Protein AF-A0AAE3DCY7-F1 (afdb_monomer)

Sequence (157 aa):
MKVTTLDEKSIHDIGHAFGYYDYGEETGMSAAFSGKEATANYICAYVRGVLRGGFLHTTGERGEGYIAYKLPKQKLGVRTLWPIAKGMLRNSSLKRLVHFAMAIKRGGVPLQDRMDKEKKPYIFVGLVCVREQYQDRAICARLWILPLPRATGWACR

Mean predicted aligned error: 6.18 Å

Structure (mmCIF, N/CA/C/O backbone):
data_AF-A0AAE3DCY7-F1
#
_entry.id   AF-A0AAE3DCY7-F1
#
loop_
_atom_site.group_PDB
_atom_site.id
_atom_site.type_symbol
_atom_site.label_atom_id
_atom_site.label_alt_id
_atom_site.label_comp_id
_atom_site.label_asym_id
_atom_site.label_entity_id
_atom_site.label_seq_id
_atom_site.pdbx_PDB_ins_code
_atom_site.Cartn_x
_atom_site.Cartn_y
_atom_site.Cartn_z
_atom_site.occupancy
_atom_site.B_iso_or_equiv
_atom_site.auth_seq_id
_atom_site.auth_comp_id
_atom_site.auth_asym_id
_atom_site.auth_atom_id
_atom_site.pdbx_PDB_model_num
ATOM 1 N N . MET A 1 1 ? -14.428 -7.868 -6.045 1.00 87.12 1 MET A N 1
ATOM 2 C CA . MET A 1 1 ? -15.160 -6.672 -6.525 1.00 87.12 1 MET A CA 1
ATOM 3 C C . MET A 1 1 ? -14.225 -5.474 -6.502 1.00 87.12 1 MET A C 1
ATOM 5 O O . MET A 1 1 ? -13.419 -5.392 -5.581 1.00 87.12 1 MET A O 1
ATOM 9 N N . LYS A 1 2 ? -14.277 -4.596 -7.511 1.00 90.44 2 LYS A N 1
ATOM 10 C CA . LYS A 1 2 ? -13.488 -3.353 -7.526 1.00 90.44 2 LYS A CA 1
ATOM 11 C C . LYS A 1 2 ? -14.069 -2.377 -6.505 1.00 90.44 2 LYS A C 1
ATOM 13 O O . LYS A 1 2 ? -15.280 -2.181 -6.489 1.00 90.44 2 LYS A O 1
ATOM 18 N N . VAL A 1 3 ? -13.215 -1.784 -5.680 1.00 92.94 3 VAL A N 1
ATOM 19 C CA . VAL A 1 3 ? -13.604 -0.768 -4.698 1.00 92.94 3 VAL A CA 1
ATOM 20 C C . VAL A 1 3 ? -13.583 0.593 -5.388 1.00 92.94 3 VAL A C 1
ATOM 22 O O . VAL A 1 3 ? -12.579 0.966 -5.993 1.00 92.94 3 VAL A O 1
ATOM 25 N N . THR A 1 4 ? -14.696 1.322 -5.338 1.00 92.06 4 THR A N 1
ATOM 26 C CA . THR A 1 4 ? -14.829 2.661 -5.942 1.00 92.06 4 THR A CA 1
ATOM 27 C C . THR A 1 4 ? -14.792 3.778 -4.908 1.00 92.06 4 THR A C 1
ATOM 29 O O . THR A 1 4 ? -14.384 4.891 -5.226 1.00 92.06 4 THR A O 1
ATOM 32 N N . THR A 1 5 ? -15.186 3.479 -3.674 1.00 93.12 5 THR A N 1
ATOM 33 C CA . THR A 1 5 ? -15.187 4.396 -2.535 1.00 93.12 5 THR A CA 1
ATOM 34 C C . THR A 1 5 ? -14.755 3.639 -1.286 1.00 93.12 5 THR A C 1
ATOM 36 O O . THR A 1 5 ? -14.995 2.439 -1.161 1.00 93.12 5 THR A O 1
ATOM 39 N N . LEU A 1 6 ? -14.083 4.339 -0.379 1.00 94.38 6 LEU A N 1
ATOM 40 C CA . LEU A 1 6 ? -13.684 3.817 0.919 1.00 94.38 6 LEU A CA 1
ATOM 41 C C . LEU A 1 6 ? -13.619 4.992 1.890 1.00 94.38 6 LEU A C 1
ATOM 43 O O . LEU A 1 6 ? -13.079 6.041 1.536 1.00 94.38 6 LEU A O 1
ATOM 47 N N . ASP A 1 7 ? -14.203 4.839 3.072 1.00 94.25 7 ASP A N 1
ATOM 48 C CA . ASP A 1 7 ? -14.158 5.869 4.102 1.00 94.25 7 ASP A CA 1
ATOM 49 C C . ASP A 1 7 ? -12.770 5.934 4.764 1.00 94.25 7 ASP A C 1
ATOM 51 O O . ASP A 1 7 ? -11.987 4.980 4.737 1.00 94.25 7 ASP A O 1
ATOM 55 N N . GLU A 1 8 ? -12.456 7.081 5.364 1.00 94.50 8 GLU A N 1
ATOM 56 C CA . GLU A 1 8 ? -11.142 7.323 5.967 1.00 94.50 8 GLU A CA 1
ATOM 57 C C . GLU A 1 8 ? -10.850 6.409 7.163 1.00 94.50 8 GLU A C 1
ATOM 59 O O . GLU A 1 8 ? -9.694 6.034 7.364 1.00 94.50 8 GLU A O 1
ATOM 64 N N . LYS A 1 9 ? -11.876 5.976 7.909 1.00 94.69 9 LYS A N 1
ATOM 65 C CA . LYS A 1 9 ? -11.695 5.006 8.993 1.00 94.69 9 LYS A CA 1
ATOM 66 C C . LYS A 1 9 ? -11.262 3.657 8.423 1.00 94.69 9 LYS A C 1
ATOM 68 O O . LYS A 1 9 ? -10.265 3.116 8.875 1.00 94.69 9 LYS A O 1
ATOM 73 N N . SER A 1 10 ? -11.917 3.156 7.379 1.00 94.25 10 SER A N 1
ATOM 74 C CA . SER A 1 10 ? -11.505 1.911 6.719 1.00 94.25 10 SER A CA 1
ATOM 75 C C . SER A 1 10 ? -10.087 1.987 6.135 1.00 94.25 10 SER A C 1
ATOM 77 O O . SER A 1 10 ? -9.353 1.002 6.178 1.00 94.25 10 SER A O 1
ATOM 79 N N . ILE A 1 11 ? -9.672 3.143 5.603 1.00 96.31 11 ILE A N 1
ATOM 80 C CA . ILE A 1 11 ? -8.287 3.358 5.144 1.00 96.31 11 ILE A CA 1
ATOM 81 C C . ILE A 1 11 ? -7.312 3.281 6.322 1.00 96.31 11 ILE A C 1
ATOM 83 O O . ILE A 1 11 ? -6.274 2.627 6.206 1.00 96.31 11 ILE A O 1
ATOM 87 N N . HIS A 1 12 ? -7.649 3.919 7.444 1.00 96.19 12 HIS A N 1
ATOM 88 C CA . HIS A 1 12 ? -6.858 3.860 8.667 1.00 96.19 12 HIS A CA 1
ATOM 89 C C . HIS A 1 12 ? -6.777 2.436 9.229 1.00 96.19 12 HIS A C 1
ATOM 91 O O . HIS A 1 12 ? -5.684 1.993 9.563 1.00 96.19 12 HIS A O 1
ATOM 97 N N . ASP A 1 13 ? -7.885 1.688 9.254 1.00 95.44 13 ASP A N 1
ATOM 98 C CA . ASP A 1 13 ? -7.916 0.286 9.685 1.00 95.44 13 ASP A CA 1
ATOM 99 C C . ASP A 1 13 ? -6.954 -0.573 8.846 1.00 95.44 13 ASP A C 1
ATOM 101 O O . ASP A 1 13 ? -6.234 -1.403 9.391 1.00 95.44 13 ASP A O 1
ATOM 105 N N . ILE A 1 14 ? -6.902 -0.365 7.521 1.00 95.50 14 ILE A N 1
ATOM 106 C CA . ILE A 1 14 ? -5.946 -1.058 6.637 1.00 95.50 14 ILE A CA 1
ATOM 107 C C . ILE A 1 14 ? -4.507 -0.649 6.970 1.00 95.50 14 ILE A C 1
ATOM 109 O O . ILE A 1 14 ? -3.618 -1.498 7.032 1.00 95.50 14 ILE A O 1
ATOM 113 N N . GLY A 1 15 ? -4.269 0.650 7.168 1.00 95.25 15 GLY A N 1
ATOM 114 C CA . GLY A 1 15 ? -2.959 1.170 7.547 1.00 95.25 15 GLY A CA 1
ATOM 115 C C . GLY A 1 15 ? -2.461 0.574 8.856 1.00 95.25 15 GLY A C 1
ATOM 116 O O . GLY A 1 15 ? -1.330 0.097 8.913 1.00 95.25 15 GLY A O 1
ATOM 117 N N . HIS A 1 16 ? -3.313 0.551 9.879 1.00 95.62 16 HIS A N 1
ATOM 118 C CA . HIS A 1 16 ? -3.001 -0.004 11.189 1.00 95.62 16 HIS A CA 1
ATOM 119 C C . HIS A 1 16 ? -2.756 -1.512 11.104 1.00 95.62 16 HIS A C 1
ATOM 121 O O . HIS A 1 16 ? -1.666 -1.962 11.456 1.00 95.62 16 HIS A O 1
ATOM 127 N N . ALA A 1 17 ? -3.688 -2.258 10.498 1.00 93.56 17 ALA A N 1
ATOM 128 C CA . ALA A 1 17 ? -3.571 -3.701 10.307 1.00 93.56 17 ALA A CA 1
ATOM 129 C C . ALA A 1 17 ? -2.264 -4.092 9.608 1.00 93.56 17 ALA A C 1
ATOM 131 O O . ALA A 1 17 ? -1.669 -5.107 9.944 1.00 93.56 17 ALA A O 1
ATOM 132 N N . PHE A 1 18 ? -1.804 -3.295 8.638 1.00 92.12 18 PHE A N 1
ATOM 133 C CA . PHE A 1 18 ? -0.540 -3.548 7.951 1.00 92.12 18 PHE A CA 1
ATOM 134 C C . PHE A 1 18 ? 0.676 -3.091 8.764 1.00 92.12 18 PHE A C 1
ATOM 136 O O . PHE A 1 18 ? 1.664 -3.814 8.848 1.00 92.12 18 PHE A O 1
ATOM 143 N N . GLY A 1 19 ? 0.647 -1.872 9.305 1.00 91.31 19 GLY A N 1
ATOM 144 C CA . GLY A 1 19 ? 1.797 -1.242 9.955 1.00 91.31 19 GLY A CA 1
ATOM 145 C C . GLY A 1 19 ? 2.113 -1.803 11.339 1.00 91.31 19 GLY A C 1
ATOM 146 O O . GLY A 1 19 ? 3.264 -1.726 11.767 1.00 91.31 19 GLY A O 1
ATOM 147 N N . TYR A 1 20 ? 1.117 -2.371 12.025 1.00 91.56 20 TYR A N 1
ATOM 148 C CA . TYR A 1 20 ? 1.260 -2.913 13.377 1.00 91.56 20 TYR A CA 1
ATOM 149 C C . TYR A 1 20 ? 1.368 -4.434 13.439 1.00 91.56 20 TYR A C 1
ATOM 151 O O . TYR A 1 20 ? 1.740 -4.939 14.504 1.00 91.56 20 TYR A O 1
ATOM 159 N N . TYR A 1 21 ? 1.135 -5.125 12.317 1.00 88.62 21 TYR A N 1
ATOM 160 C CA . TYR A 1 21 ? 1.320 -6.568 12.194 1.00 88.62 21 TYR A CA 1
ATOM 161 C C . TYR A 1 21 ? 2.715 -7.000 12.665 1.00 88.62 21 TYR A C 1
ATOM 163 O O . TYR A 1 21 ? 3.709 -6.297 12.454 1.00 88.62 21 TYR A O 1
ATOM 171 N N . ASP A 1 22 ? 2.773 -8.153 13.326 1.00 88.06 22 ASP A N 1
ATOM 172 C CA . ASP A 1 22 ? 4.026 -8.748 13.768 1.00 88.06 22 ASP A CA 1
ATOM 173 C C . ASP A 1 22 ? 4.646 -9.562 12.628 1.00 88.06 22 ASP A C 1
ATOM 175 O O . ASP A 1 22 ? 4.261 -10.699 12.361 1.00 88.06 22 ASP A O 1
ATOM 179 N N . TYR A 1 23 ? 5.592 -8.942 11.924 1.00 84.00 23 TYR A N 1
ATOM 180 C CA . TYR A 1 23 ? 6.359 -9.590 10.859 1.00 84.00 23 TYR A CA 1
ATOM 181 C C . TYR A 1 23 ? 7.566 -10.386 11.393 1.00 84.00 23 TYR A C 1
ATOM 183 O O . TYR A 1 23 ? 8.382 -10.860 10.602 1.00 84.00 23 TYR A O 1
ATOM 191 N N . GLY A 1 24 ? 7.717 -10.521 12.718 1.00 86.12 24 GLY A N 1
ATOM 192 C CA . GLY A 1 24 ? 8.874 -11.160 13.337 1.00 86.12 24 GLY A CA 1
ATOM 193 C C . GLY A 1 24 ? 10.183 -10.483 12.925 1.00 86.12 24 GLY A C 1
ATOM 194 O O . GLY A 1 24 ? 10.341 -9.270 13.049 1.00 86.12 24 GLY A O 1
ATOM 195 N N . GLU A 1 25 ? 11.112 -11.273 12.387 1.00 81.62 25 GLU A N 1
ATOM 196 C CA . GLU A 1 25 ? 12.451 -10.820 11.985 1.00 81.62 25 GLU A CA 1
ATOM 197 C C . GLU A 1 25 ? 12.504 -10.216 10.566 1.00 81.62 25 GLU A C 1
ATOM 199 O O . GLU A 1 25 ? 13.575 -9.837 10.077 1.00 81.62 25 GLU A O 1
ATOM 204 N N . GLU A 1 26 ? 11.373 -10.118 9.855 1.00 79.06 26 GLU A N 1
ATOM 205 C CA . GLU A 1 26 ? 11.375 -9.512 8.526 1.00 79.06 26 GLU A CA 1
ATOM 206 C C . GLU A 1 26 ? 11.679 -8.010 8.607 1.00 79.06 26 GLU A C 1
ATOM 208 O O . GLU A 1 26 ? 10.905 -7.194 9.109 1.00 79.06 26 GLU A O 1
ATOM 213 N N . THR A 1 27 ? 12.801 -7.610 8.006 1.00 71.88 27 THR A N 1
ATOM 214 C CA . THR A 1 27 ? 13.177 -6.193 7.877 1.00 71.88 27 THR A CA 1
ATOM 215 C C . THR A 1 27 ? 12.138 -5.390 7.074 1.00 71.88 27 THR A C 1
ATOM 217 O O . THR A 1 27 ? 11.932 -4.205 7.334 1.00 71.88 27 THR A O 1
ATOM 220 N N . GLY A 1 28 ? 11.480 -6.039 6.102 1.00 75.44 28 GLY A N 1
ATOM 221 C CA . GLY A 1 28 ? 10.292 -5.554 5.394 1.00 75.44 28 GLY A CA 1
ATOM 222 C C . GLY A 1 28 ? 10.314 -4.081 4.958 1.00 75.44 28 GLY A C 1
ATOM 223 O O . GLY A 1 28 ? 11.343 -3.507 4.597 1.00 75.44 28 GLY A O 1
ATOM 224 N N . MET A 1 29 ? 9.134 -3.453 4.980 1.00 74.56 29 MET A N 1
ATOM 225 C CA . MET A 1 29 ? 8.986 -2.009 4.749 1.00 74.56 29 MET A CA 1
ATOM 226 C C . MET A 1 29 ? 9.317 -1.163 5.983 1.00 74.56 29 MET A C 1
ATOM 228 O O . MET A 1 29 ? 9.531 0.040 5.846 1.00 74.56 29 MET A O 1
ATOM 232 N N . SER A 1 30 ? 9.412 -1.755 7.176 1.00 70.06 30 SER A N 1
ATOM 233 C CA . SER A 1 30 ? 9.734 -1.022 8.407 1.00 70.06 30 SER A CA 1
ATOM 234 C C . SER A 1 30 ? 11.132 -0.388 8.352 1.00 70.06 30 SER A C 1
ATOM 236 O O . SER A 1 30 ? 11.344 0.668 8.945 1.00 70.06 30 SER A O 1
ATOM 238 N N . ALA A 1 31 ? 12.057 -0.933 7.553 1.00 73.25 31 ALA A N 1
ATOM 239 C CA . ALA A 1 31 ? 13.344 -0.295 7.265 1.00 73.25 31 ALA A CA 1
ATOM 240 C C . ALA A 1 31 ? 13.235 1.015 6.464 1.00 73.25 31 ALA A C 1
ATOM 242 O O . ALA A 1 31 ? 14.069 1.910 6.626 1.00 73.25 31 ALA A O 1
ATOM 243 N N . ALA A 1 32 ? 12.214 1.151 5.612 1.00 77.81 32 ALA A N 1
ATOM 244 C CA . ALA A 1 32 ? 11.985 2.367 4.837 1.00 77.81 32 ALA A CA 1
ATOM 245 C C . ALA A 1 32 ? 11.377 3.490 5.687 1.00 77.81 32 ALA A C 1
ATOM 247 O O . ALA A 1 32 ? 11.597 4.666 5.388 1.00 77.81 32 ALA A O 1
ATOM 248 N N . PHE A 1 33 ? 10.638 3.153 6.745 1.00 83.38 33 PHE A N 1
ATOM 249 C CA . PHE A 1 33 ? 9.821 4.093 7.512 1.00 83.38 33 PHE A CA 1
ATOM 250 C C . PHE A 1 33 ? 10.298 4.259 8.958 1.00 83.38 33 PHE A C 1
ATOM 252 O O . PHE A 1 33 ? 11.161 3.547 9.468 1.00 83.38 33 PHE A O 1
ATOM 259 N N . SER A 1 34 ? 9.763 5.274 9.624 1.00 82.81 34 SER A N 1
ATOM 260 C CA . SER A 1 34 ? 10.148 5.686 10.980 1.00 82.81 34 SER A CA 1
ATOM 261 C C . SER A 1 34 ? 9.402 4.896 12.070 1.00 82.81 34 SER A C 1
ATOM 263 O O . SER A 1 34 ? 8.931 5.483 13.036 1.00 82.81 34 SER A O 1
ATOM 265 N N . GLY A 1 35 ? 9.246 3.580 11.898 1.00 85.44 35 GLY A N 1
ATOM 266 C CA . GLY A 1 35 ? 8.474 2.714 12.800 1.00 85.44 35 GLY A CA 1
ATOM 267 C C . GLY A 1 35 ? 7.063 2.367 12.304 1.00 85.44 35 GLY A C 1
ATOM 268 O O . GLY A 1 35 ? 6.701 2.644 11.154 1.00 85.44 35 GLY A O 1
ATOM 269 N N . LYS A 1 36 ? 6.275 1.722 13.178 1.00 89.94 36 LYS A N 1
ATOM 270 C CA . LYS A 1 36 ? 4.949 1.152 12.860 1.00 89.94 36 LYS A CA 1
ATOM 271 C C . LYS A 1 36 ? 3.951 2.207 12.377 1.00 89.94 36 LYS A C 1
ATOM 273 O O . LYS A 1 36 ? 3.367 2.047 11.310 1.00 89.94 36 LYS A O 1
ATOM 278 N N . GLU A 1 37 ? 3.841 3.330 13.084 1.00 91.44 37 GLU A N 1
ATOM 279 C CA . GLU A 1 37 ? 2.924 4.423 12.726 1.00 91.44 37 GLU A CA 1
ATOM 280 C C . GLU A 1 37 ? 3.267 5.059 11.369 1.00 91.44 37 GLU A C 1
ATOM 282 O O . GLU A 1 37 ? 2.402 5.244 10.515 1.00 91.44 37 GLU A O 1
ATOM 287 N N . ALA A 1 38 ? 4.549 5.335 11.114 1.00 90.62 38 ALA A N 1
ATOM 288 C CA . ALA A 1 38 ? 4.998 5.865 9.827 1.00 90.62 38 ALA A CA 1
ATOM 289 C C . ALA A 1 38 ? 4.722 4.884 8.672 1.00 90.62 38 ALA A C 1
ATOM 291 O O . ALA A 1 38 ? 4.344 5.300 7.574 1.00 90.62 38 ALA A O 1
ATOM 292 N N . THR A 1 39 ? 4.862 3.580 8.934 1.00 91.00 39 THR A N 1
ATOM 293 C CA . THR A 1 39 ? 4.500 2.521 7.984 1.00 91.00 39 THR A CA 1
ATOM 294 C C . THR A 1 39 ? 2.993 2.518 7.730 1.00 91.00 39 THR A C 1
ATOM 296 O O . THR A 1 39 ? 2.575 2.547 6.575 1.00 91.00 39 THR A O 1
ATOM 299 N N . ALA A 1 40 ? 2.169 2.573 8.781 1.00 93.94 40 ALA A N 1
ATOM 300 C CA . ALA A 1 40 ? 0.714 2.654 8.669 1.00 93.94 40 ALA A CA 1
ATOM 301 C C . ALA A 1 40 ? 0.271 3.879 7.851 1.00 93.94 40 ALA A C 1
ATOM 303 O O . ALA A 1 40 ? -0.515 3.755 6.912 1.00 93.94 40 ALA A O 1
ATOM 304 N N . ASN A 1 41 ? 0.849 5.051 8.122 1.00 94.19 41 ASN A N 1
ATOM 305 C CA . ASN A 1 41 ? 0.568 6.286 7.389 1.00 94.19 41 ASN A CA 1
ATOM 306 C C . ASN A 1 41 ? 0.962 6.203 5.910 1.00 94.19 41 ASN A C 1
ATOM 308 O O . ASN A 1 41 ? 0.238 6.704 5.039 1.00 94.19 41 ASN A O 1
ATOM 312 N N . TYR A 1 42 ? 2.087 5.552 5.605 1.00 92.69 42 TYR A N 1
ATOM 313 C CA . TYR A 1 42 ? 2.464 5.250 4.228 1.00 92.69 42 TYR A CA 1
ATOM 314 C C . TYR A 1 42 ? 1.444 4.321 3.562 1.00 92.69 42 TYR A C 1
ATOM 316 O O . TYR A 1 42 ? 1.002 4.618 2.452 1.00 92.69 42 TYR A O 1
ATOM 324 N N . ILE A 1 43 ? 1.006 3.255 4.236 1.00 95.00 43 ILE A N 1
ATOM 325 C CA . ILE A 1 43 ? -0.020 2.347 3.708 1.00 95.00 43 ILE A CA 1
ATOM 326 C C . ILE A 1 43 ? -1.337 3.084 3.466 1.00 95.00 43 ILE A C 1
ATOM 328 O O . ILE A 1 43 ? -1.932 2.915 2.405 1.00 95.00 43 ILE A O 1
ATOM 332 N N . CYS A 1 44 ? -1.756 3.985 4.353 1.00 95.62 44 CYS A N 1
ATOM 333 C CA . CYS A 1 44 ? -2.919 4.840 4.118 1.00 95.62 44 CYS A CA 1
ATOM 334 C C . CYS A 1 44 ? -2.759 5.679 2.838 1.00 95.62 44 CYS A C 1
ATOM 336 O O . CYS A 1 44 ? -3.693 5.813 2.043 1.00 95.62 44 CYS A O 1
ATOM 338 N N . ALA A 1 45 ? -1.579 6.264 2.602 1.00 94.56 45 ALA A N 1
ATOM 339 C CA . ALA A 1 45 ? -1.295 6.992 1.363 1.00 94.56 45 ALA A CA 1
ATOM 340 C C . ALA A 1 45 ? -1.296 6.062 0.137 1.00 94.56 45 ALA A C 1
ATOM 342 O O . ALA A 1 45 ? -1.815 6.433 -0.921 1.00 94.56 45 ALA A O 1
ATOM 343 N N . TYR A 1 46 ? -0.777 4.843 0.298 1.00 94.62 46 TYR A N 1
ATOM 344 C CA . TYR A 1 46 ? -0.773 3.811 -0.728 1.00 94.62 46 TYR A CA 1
ATOM 345 C C . TYR A 1 46 ? -2.188 3.410 -1.137 1.00 94.62 46 TYR A C 1
ATOM 347 O O . TYR A 1 46 ? -2.525 3.502 -2.318 1.00 94.62 46 TYR A O 1
ATOM 355 N N . VAL A 1 47 ? -3.037 3.070 -0.162 1.00 95.88 47 VAL A N 1
ATOM 356 C CA . VAL A 1 47 ? -4.452 2.713 -0.342 1.00 95.88 47 VAL A CA 1
ATOM 357 C C . VAL A 1 47 ? -5.203 3.824 -1.071 1.00 95.88 47 VAL A C 1
ATOM 359 O O . VAL A 1 47 ? -5.885 3.544 -2.056 1.00 95.88 47 VAL A O 1
ATOM 362 N N . ARG A 1 48 ? -5.018 5.094 -0.677 1.00 95.06 48 ARG A N 1
ATOM 363 C CA . ARG A 1 48 ? -5.617 6.241 -1.389 1.00 95.06 48 ARG A CA 1
ATOM 364 C C . ARG A 1 48 ? -5.165 6.314 -2.849 1.00 95.06 48 ARG A C 1
ATOM 366 O O . ARG A 1 48 ? -5.985 6.560 -3.735 1.00 95.06 48 ARG A O 1
ATOM 373 N N . GLY A 1 49 ? -3.879 6.079 -3.113 1.00 93.69 49 GLY A N 1
ATOM 374 C CA . GLY A 1 49 ? -3.324 6.039 -4.466 1.00 93.69 49 GLY A CA 1
ATOM 375 C C . GLY A 1 49 ? -3.961 4.944 -5.322 1.00 93.69 49 GLY A C 1
ATOM 376 O O . GLY A 1 49 ? -4.490 5.232 -6.398 1.00 93.69 49 GLY A O 1
ATOM 377 N N . VAL A 1 50 ? -3.960 3.696 -4.843 1.00 94.56 50 VAL A N 1
ATOM 378 C CA . VAL A 1 50 ? -4.498 2.547 -5.595 1.00 94.56 50 VAL A CA 1
ATOM 379 C C . VAL A 1 50 ? -6.018 2.579 -5.733 1.00 94.56 50 VAL A C 1
ATOM 381 O O . VAL A 1 50 ? -6.522 2.182 -6.782 1.00 94.56 50 VAL A O 1
ATOM 384 N N . LEU A 1 51 ? -6.744 3.115 -4.747 1.00 94.00 51 LEU A N 1
ATOM 385 C CA . LEU A 1 51 ? -8.183 3.371 -4.844 1.00 94.00 51 LEU A CA 1
ATOM 386 C C . LEU A 1 51 ? -8.473 4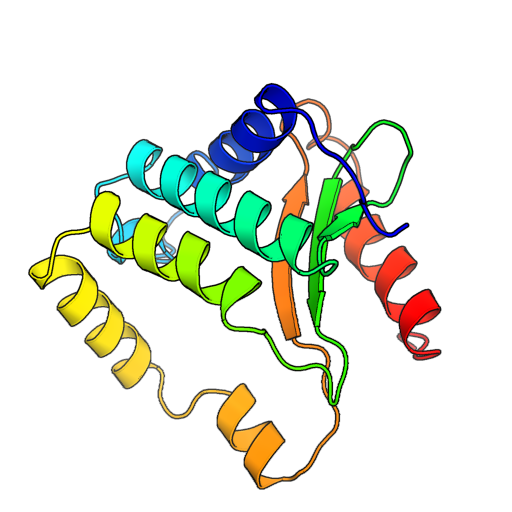.371 -5.966 1.00 94.00 51 LEU A C 1
ATOM 388 O O . LEU A 1 51 ? -9.252 4.079 -6.870 1.00 94.00 51 LEU A O 1
ATOM 392 N N . ARG A 1 52 ? -7.771 5.513 -5.978 1.00 92.00 52 ARG A N 1
ATOM 393 C CA . ARG A 1 52 ? -7.907 6.530 -7.034 1.00 92.00 52 ARG A CA 1
ATOM 394 C C . ARG A 1 52 ? -7.520 6.003 -8.417 1.00 92.00 52 ARG A C 1
ATOM 396 O O . ARG A 1 52 ? -8.060 6.458 -9.422 1.00 92.00 52 ARG A O 1
ATOM 403 N N . GLY A 1 53 ? -6.580 5.064 -8.471 1.00 90.31 53 GLY A N 1
ATOM 404 C CA . GLY A 1 53 ? -6.184 4.377 -9.698 1.00 90.31 53 GLY A CA 1
ATOM 405 C C . GLY A 1 53 ? -7.135 3.263 -10.146 1.00 90.31 53 GLY A C 1
ATOM 406 O O . GLY A 1 53 ? -6.954 2.744 -11.242 1.00 90.31 53 GLY A O 1
ATOM 407 N N . GLY A 1 54 ? -8.128 2.887 -9.332 1.00 92.50 54 GLY A N 1
ATOM 408 C CA . GLY A 1 54 ? -9.045 1.784 -9.629 1.00 92.50 54 GLY A CA 1
ATOM 409 C C . GLY A 1 54 ? -8.415 0.390 -9.512 1.00 92.50 54 GLY A C 1
ATOM 410 O O . GLY A 1 54 ? -8.900 -0.547 -10.141 1.00 92.50 54 GLY A O 1
ATOM 411 N N . PHE A 1 55 ? -7.339 0.253 -8.732 1.00 93.31 55 PHE A N 1
ATOM 412 C CA . PHE A 1 55 ? -6.583 -0.994 -8.553 1.00 93.31 55 PHE A CA 1
ATOM 413 C C . PHE A 1 55 ? -6.939 -1.745 -7.261 1.00 93.31 55 PHE A C 1
ATOM 415 O O . PHE A 1 55 ? -6.501 -2.880 -7.072 1.00 93.31 55 PHE A O 1
ATOM 422 N N . LEU A 1 56 ? -7.727 -1.136 -6.369 1.00 94.38 56 LEU A N 1
ATOM 423 C CA . LEU A 1 56 ? -8.133 -1.734 -5.098 1.00 94.38 56 LEU A CA 1
ATOM 424 C C . LEU A 1 56 ? -9.376 -2.615 -5.261 1.00 94.38 56 LEU A C 1
ATOM 426 O O . LEU A 1 56 ? -10.380 -2.206 -5.846 1.00 94.38 56 LEU A O 1
ATOM 430 N N . HIS A 1 57 ? -9.321 -3.818 -4.704 1.00 92.62 57 HIS A N 1
ATOM 431 C CA . HIS A 1 57 ? -10.390 -4.805 -4.759 1.00 92.62 57 HIS A CA 1
ATOM 432 C C . HIS A 1 57 ? -10.644 -5.403 -3.374 1.00 92.62 57 HIS A C 1
ATOM 434 O O . HIS A 1 57 ? -9.747 -5.462 -2.540 1.00 92.62 57 HIS A O 1
ATOM 440 N N . THR A 1 58 ? -11.865 -5.878 -3.144 1.00 91.31 58 THR A N 1
ATOM 441 C CA . THR A 1 58 ? -12.263 -6.610 -1.930 1.00 91.31 58 THR A CA 1
ATOM 442 C C . THR A 1 58 ? -13.021 -7.894 -2.288 1.00 91.31 58 THR A C 1
ATOM 444 O O . THR A 1 58 ? -13.398 -8.112 -3.450 1.00 91.31 58 THR A O 1
ATOM 447 N N . THR A 1 59 ? -13.213 -8.775 -1.309 1.00 81.12 59 THR A N 1
ATOM 448 C CA . THR A 1 59 ? -13.873 -10.087 -1.432 1.00 81.12 59 THR A CA 1
ATOM 449 C C . THR A 1 59 ? -15.281 -10.132 -0.846 1.00 81.12 59 THR A C 1
ATOM 451 O O . THR A 1 59 ? -15.959 -11.146 -1.014 1.00 81.12 59 THR A O 1
ATOM 454 N N . GLY A 1 60 ? -15.739 -9.058 -0.200 1.00 81.75 60 GLY A N 1
ATOM 455 C CA . GLY A 1 60 ? -17.080 -8.975 0.369 1.00 81.75 60 GLY A CA 1
ATOM 456 C C . GLY A 1 60 ? -17.518 -7.538 0.627 1.00 81.75 60 GLY A C 1
ATOM 457 O O . GLY A 1 60 ? -16.690 -6.644 0.780 1.00 81.75 60 GLY A O 1
ATOM 458 N N . GLU A 1 61 ? -18.829 -7.330 0.710 1.00 83.56 61 GLU A N 1
ATOM 459 C CA . GLU A 1 61 ? -19.446 -6.007 0.903 1.00 83.56 61 GLU A CA 1
ATOM 460 C C . GLU A 1 61 ? -19.087 -5.377 2.251 1.00 83.56 61 GLU A C 1
ATOM 462 O O . GLU A 1 61 ? -18.987 -4.162 2.370 1.00 83.56 61 GLU A O 1
ATOM 467 N N . ARG A 1 62 ? -18.794 -6.211 3.256 1.00 86.94 62 ARG A N 1
ATOM 468 C CA . ARG A 1 62 ? -18.336 -5.769 4.581 1.00 86.94 62 ARG A CA 1
ATOM 469 C C . ARG A 1 62 ? -16.893 -5.254 4.594 1.00 86.94 62 ARG A C 1
ATOM 471 O O . ARG A 1 62 ? -16.397 -4.895 5.659 1.00 86.94 62 ARG A O 1
ATOM 478 N N . GLY A 1 63 ? -16.183 -5.274 3.463 1.00 87.62 63 GLY A N 1
ATOM 479 C CA . GLY A 1 63 ? -14.797 -4.811 3.390 1.00 87.62 63 GLY A CA 1
ATOM 480 C C . GLY A 1 63 ? -13.874 -5.595 4.324 1.00 87.62 63 GLY A C 1
ATOM 481 O O . GLY A 1 63 ? -13.121 -5.008 5.097 1.00 87.62 63 GLY A O 1
ATOM 482 N N . GLU A 1 64 ? -14.000 -6.923 4.335 1.00 90.69 64 GLU A N 1
ATOM 483 C CA . GLU A 1 64 ? -13.301 -7.784 5.302 1.00 90.69 64 GLU A CA 1
ATOM 484 C C . GLU A 1 64 ? -11.787 -7.827 5.039 1.00 90.69 64 GLU A C 1
ATOM 486 O O . GLU A 1 64 ? -10.972 -7.862 5.958 1.00 90.69 64 GLU A O 1
ATOM 491 N N . GLY A 1 65 ? -11.411 -7.750 3.764 1.00 91.81 65 GLY A N 1
ATOM 492 C CA . GLY A 1 65 ? -10.030 -7.656 3.327 1.00 91.81 65 GLY A CA 1
ATOM 493 C C . GLY A 1 65 ? -9.915 -7.027 1.947 1.00 91.81 65 GLY A C 1
ATOM 494 O O . GLY A 1 65 ? -10.895 -6.921 1.204 1.00 91.81 65 GLY A O 1
ATOM 495 N N . TYR A 1 66 ? -8.707 -6.603 1.609 1.00 93.50 66 TYR A N 1
ATOM 496 C CA . TYR A 1 66 ? -8.399 -5.819 0.429 1.00 93.50 66 TYR A CA 1
ATOM 497 C C . TYR A 1 66 ? -7.162 -6.357 -0.276 1.00 93.50 66 TYR A C 1
ATOM 499 O O . TYR A 1 66 ? -6.195 -6.781 0.353 1.00 93.50 66 TYR A O 1
ATOM 507 N N . ILE A 1 67 ? -7.198 -6.307 -1.601 1.00 93.38 67 ILE A N 1
ATOM 508 C CA . ILE A 1 67 ? -6.075 -6.630 -2.470 1.00 93.38 67 ILE A CA 1
ATOM 509 C C . ILE A 1 67 ? -5.930 -5.538 -3.523 1.00 93.38 67 ILE A C 1
ATOM 511 O O . ILE A 1 67 ? -6.899 -5.163 -4.186 1.00 93.38 67 ILE A O 1
ATOM 515 N N . ALA A 1 68 ? -4.718 -5.012 -3.672 1.00 93.88 68 ALA A N 1
ATOM 516 C CA . ALA A 1 68 ? -4.378 -4.088 -4.742 1.00 93.88 68 ALA A CA 1
ATOM 517 C C . ALA A 1 68 ? -3.523 -4.815 -5.773 1.00 93.88 68 ALA A C 1
ATOM 519 O O . ALA A 1 68 ? -2.434 -5.297 -5.453 1.00 93.88 68 ALA A O 1
ATOM 520 N N . TYR A 1 69 ? -4.008 -4.883 -7.010 1.00 91.75 69 TYR A N 1
ATOM 521 C CA . TYR A 1 69 ? -3.280 -5.535 -8.089 1.00 91.75 69 TYR A CA 1
ATOM 522 C C . TYR A 1 69 ? -3.406 -4.794 -9.415 1.00 91.75 69 TYR A C 1
ATOM 524 O O . TYR A 1 69 ? -4.356 -4.052 -9.663 1.00 91.75 69 TYR A O 1
ATOM 532 N N . LYS A 1 70 ? -2.421 -5.030 -10.277 1.00 89.44 70 LYS A N 1
ATOM 533 C CA . LYS A 1 70 ? -2.306 -4.493 -11.630 1.00 89.44 70 LYS A CA 1
ATOM 534 C C . LYS A 1 70 ? -2.211 -5.660 -12.606 1.00 89.44 70 LYS A C 1
ATOM 536 O O . LYS A 1 70 ? -1.321 -6.501 -12.476 1.00 89.44 70 LYS A O 1
ATOM 541 N N . LEU A 1 71 ? -3.109 -5.692 -13.585 1.00 87.31 71 LEU A N 1
ATOM 542 C CA . LEU A 1 71 ? -3.097 -6.679 -14.665 1.00 87.31 71 LEU A CA 1
ATOM 543 C C . LEU A 1 71 ? -1.982 -6.387 -15.686 1.00 87.31 71 LEU A C 1
ATOM 545 O O . LEU A 1 71 ? -1.512 -5.243 -15.773 1.00 87.31 71 LEU A O 1
ATOM 549 N N . PRO A 1 72 ? -1.582 -7.379 -16.507 1.00 83.62 72 PRO A N 1
ATOM 550 C CA . PRO A 1 72 ? -0.681 -7.139 -17.628 1.00 83.62 72 PRO A CA 1
ATOM 551 C C . PRO A 1 72 ? -1.152 -5.950 -18.476 1.00 83.62 72 PRO A C 1
ATOM 553 O O . PRO A 1 72 ? -2.346 -5.787 -18.722 1.00 83.62 72 PRO A O 1
ATOM 556 N N . LYS A 1 73 ? -0.209 -5.123 -18.944 1.00 80.25 73 LYS A N 1
ATOM 557 C CA . LYS A 1 73 ? -0.445 -3.924 -19.780 1.00 80.25 73 LYS A CA 1
ATOM 558 C C . LYS A 1 73 ? -1.145 -2.742 -19.090 1.00 80.25 73 LYS A C 1
ATOM 560 O O . LYS A 1 73 ? -1.138 -1.649 -19.655 1.00 80.25 73 LYS A O 1
ATOM 565 N N . GLN A 1 74 ? -1.686 -2.894 -17.878 1.00 83.75 74 GLN A N 1
ATOM 566 C CA . GLN A 1 74 ? -2.154 -1.740 -17.109 1.00 83.75 74 GLN A CA 1
ATOM 567 C C . GLN A 1 74 ? -0.957 -0.916 -16.621 1.00 83.75 74 GLN A C 1
ATOM 569 O O . GLN A 1 74 ? 0.031 -1.456 -16.117 1.00 83.75 74 GLN A O 1
ATOM 574 N N . LYS A 1 75 ? -1.044 0.408 -16.766 1.00 81.50 75 LYS A N 1
ATOM 575 C CA . LYS A 1 75 ? -0.023 1.349 -16.295 1.00 81.50 75 LYS A CA 1
ATOM 576 C C . LYS A 1 75 ? -0.509 2.046 -15.032 1.00 81.50 75 LYS A C 1
ATOM 578 O O . LYS A 1 75 ? -1.662 2.464 -14.954 1.00 81.50 75 LYS A O 1
ATOM 583 N N . LEU A 1 76 ? 0.385 2.208 -14.060 1.00 83.00 76 LEU A N 1
ATOM 584 C CA . LEU A 1 76 ? 0.129 3.068 -12.910 1.00 83.00 76 LEU A CA 1
ATOM 585 C C . LEU A 1 76 ? 0.308 4.516 -13.371 1.00 83.00 76 LEU A C 1
ATOM 587 O O . LEU A 1 76 ? 1.415 4.941 -13.692 1.00 83.00 76 LEU A O 1
ATOM 591 N N . GLY A 1 77 ? -0.792 5.258 -13.472 1.00 86.12 77 GLY A N 1
ATOM 592 C CA . GLY A 1 77 ? -0.744 6.665 -13.858 1.00 86.12 77 GLY A CA 1
ATOM 593 C C . GLY A 1 77 ? -0.132 7.539 -12.761 1.00 86.12 77 GLY A C 1
ATOM 594 O O . GLY A 1 77 ? -0.122 7.178 -11.582 1.00 86.12 77 GLY A O 1
ATOM 595 N N . VAL A 1 78 ? 0.293 8.749 -13.132 1.00 84.62 78 VAL A N 1
ATOM 596 C CA . VAL A 1 78 ? 0.827 9.752 -12.189 1.00 84.62 78 VAL A CA 1
ATOM 597 C C . VAL A 1 78 ? -0.148 10.022 -11.037 1.00 84.62 78 VAL A C 1
ATOM 599 O O . VAL A 1 78 ? 0.270 10.183 -9.897 1.00 84.62 78 VAL A O 1
ATOM 602 N N . ARG A 1 79 ? -1.462 9.981 -11.297 1.00 82.25 79 ARG A N 1
ATOM 603 C CA . ARG A 1 79 ? -2.511 10.151 -10.272 1.00 82.25 79 ARG A CA 1
ATOM 604 C C . ARG A 1 79 ? -2.472 9.086 -9.167 1.00 82.25 79 ARG A C 1
ATOM 606 O O . ARG A 1 79 ? -2.878 9.387 -8.049 1.00 82.25 79 ARG A O 1
ATOM 613 N N . THR A 1 80 ? -1.999 7.879 -9.477 1.00 85.94 80 THR A N 1
ATOM 614 C CA . THR A 1 80 ? -1.814 6.772 -8.525 1.00 85.94 80 THR A CA 1
ATOM 615 C C . THR A 1 80 ? -0.473 6.898 -7.810 1.00 85.94 80 THR A C 1
ATOM 617 O O . THR A 1 80 ? -0.406 6.761 -6.593 1.00 85.94 80 THR A O 1
ATOM 620 N N . LEU A 1 81 ? 0.595 7.188 -8.562 1.00 88.31 81 LEU A N 1
ATOM 621 C CA . LEU A 1 81 ? 1.966 7.221 -8.044 1.00 88.31 81 LEU A CA 1
ATOM 622 C C . LEU A 1 81 ? 2.266 8.465 -7.201 1.00 88.31 81 LEU A C 1
ATOM 624 O O . LEU A 1 81 ? 3.042 8.381 -6.256 1.00 88.31 81 LEU A O 1
ATOM 628 N N . TRP A 1 82 ? 1.649 9.609 -7.501 1.00 87.25 82 TRP A N 1
ATOM 629 C CA . TRP A 1 82 ? 1.917 10.864 -6.799 1.00 87.25 82 TRP A CA 1
ATOM 630 C C . TRP A 1 82 ? 1.545 10.819 -5.307 1.00 87.25 82 TRP A C 1
ATOM 632 O O . TRP A 1 82 ? 2.399 11.153 -4.485 1.00 87.25 82 TRP A O 1
ATOM 642 N N . PRO A 1 83 ? 0.339 10.360 -4.905 1.00 86.81 83 PRO A N 1
ATOM 643 C CA . PRO A 1 83 ? 0.023 10.159 -3.491 1.00 86.81 83 PRO A CA 1
ATOM 644 C C . PRO A 1 83 ? 0.979 9.189 -2.789 1.00 86.81 83 PRO A C 1
ATOM 646 O O . PRO A 1 83 ? 1.368 9.455 -1.654 1.00 86.81 83 PRO A O 1
ATOM 649 N N . ILE A 1 84 ? 1.394 8.112 -3.468 1.00 87.19 84 ILE A N 1
ATOM 650 C CA . ILE A 1 84 ? 2.322 7.106 -2.930 1.00 87.19 84 ILE A CA 1
ATOM 651 C C . ILE A 1 84 ? 3.694 7.734 -2.674 1.00 87.19 84 ILE A C 1
ATOM 653 O O . ILE A 1 84 ? 4.206 7.668 -1.559 1.00 87.19 84 ILE A O 1
ATOM 657 N N . ALA A 1 85 ? 4.265 8.403 -3.679 1.00 87.50 85 ALA A N 1
ATOM 658 C CA . ALA A 1 85 ? 5.562 9.063 -3.573 1.00 87.50 85 ALA A CA 1
ATOM 659 C C . ALA A 1 85 ? 5.546 10.168 -2.507 1.00 87.50 85 ALA A C 1
ATOM 661 O O . ALA A 1 85 ? 6.443 10.238 -1.668 1.00 87.50 85 ALA A O 1
ATOM 662 N N . LYS A 1 86 ? 4.486 10.987 -2.476 1.00 88.44 86 LYS A N 1
ATOM 663 C CA . LYS A 1 86 ? 4.293 12.007 -1.438 1.00 88.44 86 LYS A CA 1
ATOM 664 C C . LYS A 1 86 ? 4.176 11.377 -0.047 1.00 88.44 86 LYS A C 1
ATOM 666 O O . LYS A 1 86 ? 4.743 11.908 0.903 1.00 88.44 86 LYS A O 1
ATOM 671 N N . GLY A 1 87 ? 3.460 10.261 0.084 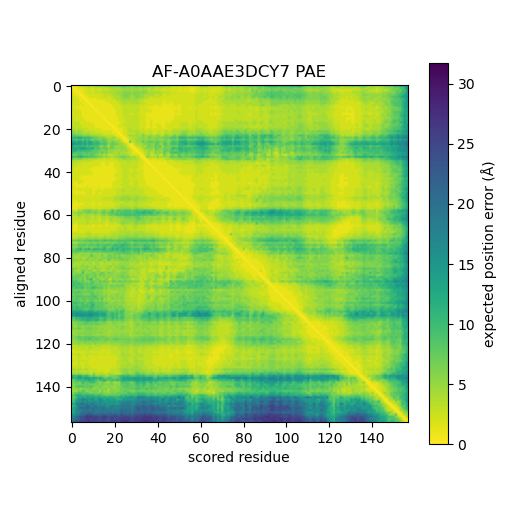1.00 84.50 87 GLY A N 1
ATOM 672 C CA . GLY A 1 87 ? 3.361 9.500 1.329 1.00 84.50 87 GLY A CA 1
ATOM 673 C C . GLY A 1 87 ? 4.715 8.964 1.785 1.00 84.50 87 GLY A C 1
ATOM 674 O O . GLY A 1 87 ? 5.055 9.094 2.956 1.00 84.50 87 GLY A O 1
ATOM 675 N N . MET A 1 88 ? 5.517 8.440 0.861 1.00 86.31 88 MET A N 1
ATOM 676 C CA . MET A 1 88 ? 6.852 7.924 1.156 1.00 86.31 88 MET A CA 1
ATOM 677 C C . MET A 1 88 ? 7.784 9.024 1.679 1.00 86.31 88 MET A C 1
ATOM 679 O O . MET A 1 88 ? 8.401 8.863 2.725 1.00 86.31 88 MET A O 1
ATOM 683 N N . LEU A 1 89 ? 7.820 10.184 1.016 1.00 86.62 89 LEU A N 1
ATOM 684 C CA . LEU A 1 89 ? 8.657 11.315 1.437 1.00 86.62 89 LEU A CA 1
ATOM 685 C C . LEU A 1 89 ? 8.241 11.919 2.786 1.00 86.62 89 LEU A C 1
ATOM 687 O O . LEU A 1 89 ? 9.088 12.432 3.507 1.00 86.62 89 LEU A O 1
ATOM 691 N N . ARG A 1 90 ? 6.948 11.884 3.132 1.00 86.88 90 ARG A N 1
ATOM 692 C CA . ARG A 1 90 ? 6.451 12.437 4.405 1.00 86.88 90 ARG A CA 1
ATOM 693 C C . ARG A 1 90 ? 6.714 11.529 5.604 1.00 86.88 90 ARG A C 1
ATOM 695 O O . ARG A 1 90 ? 6.787 12.035 6.715 1.00 86.88 90 ARG A O 1
ATOM 702 N N . ASN A 1 91 ? 6.823 10.218 5.388 1.00 84.75 91 ASN A N 1
ATOM 703 C CA . ASN A 1 91 ? 6.926 9.223 6.463 1.00 84.75 91 ASN A CA 1
ATOM 704 C C . ASN A 1 91 ? 8.341 8.629 6.619 1.00 84.75 91 ASN A C 1
ATOM 706 O O . ASN A 1 91 ? 8.586 7.817 7.519 1.00 84.75 91 ASN A O 1
ATOM 710 N N . SER A 1 92 ? 9.281 9.048 5.770 1.00 85.50 92 SER A N 1
ATOM 711 C CA . SER A 1 92 ? 10.663 8.569 5.745 1.00 85.50 92 SER A CA 1
ATOM 712 C C . SER A 1 92 ? 11.656 9.720 5.680 1.00 85.50 92 SER A C 1
ATOM 714 O O . SER A 1 92 ? 11.375 10.779 5.129 1.00 85.50 92 SER A O 1
ATOM 716 N N . SER A 1 93 ? 12.871 9.484 6.171 1.00 86.44 93 SER A N 1
ATOM 717 C CA . SER A 1 93 ? 14.008 10.369 5.909 1.00 86.44 93 SER A CA 1
ATOM 718 C C . SER A 1 93 ? 14.767 9.928 4.658 1.00 86.44 93 SER A C 1
ATOM 720 O O . SER A 1 93 ? 14.780 8.744 4.313 1.00 86.44 93 SER A O 1
ATOM 722 N N . LEU A 1 94 ? 15.480 10.858 4.012 1.00 85.69 94 LEU A N 1
ATOM 723 C CA . LEU A 1 94 ? 16.320 10.543 2.851 1.00 85.69 94 LEU A CA 1
ATOM 724 C C . LEU A 1 94 ? 17.336 9.432 3.164 1.00 85.69 94 LEU A C 1
ATOM 726 O O . LEU A 1 94 ? 17.517 8.520 2.364 1.00 85.69 94 LEU A O 1
ATOM 730 N N . LYS A 1 95 ? 17.931 9.453 4.366 1.00 86.50 95 LYS A N 1
ATOM 731 C CA . LYS A 1 95 ? 18.861 8.412 4.833 1.00 86.50 95 LYS A CA 1
ATOM 732 C C . LYS A 1 95 ? 18.206 7.024 4.856 1.00 86.50 95 LYS A C 1
ATOM 734 O O . LYS A 1 95 ? 18.824 6.063 4.402 1.00 86.50 95 LYS A O 1
ATOM 739 N N . ARG A 1 96 ? 16.963 6.913 5.346 1.00 86.62 96 ARG A N 1
ATOM 740 C CA . ARG A 1 96 ? 16.209 5.644 5.367 1.00 86.62 96 ARG A CA 1
ATOM 741 C C . ARG A 1 96 ? 15.833 5.186 3.963 1.00 86.62 96 ARG A C 1
ATOM 743 O O . ARG A 1 96 ? 16.008 4.015 3.655 1.00 86.62 96 ARG A O 1
ATOM 750 N N . LEU A 1 97 ? 15.400 6.101 3.095 1.00 87.06 97 LEU A N 1
ATOM 751 C CA . LEU A 1 97 ? 15.081 5.776 1.701 1.00 87.06 97 LEU A CA 1
ATOM 752 C C . LEU A 1 97 ? 16.305 5.269 0.936 1.00 87.06 97 LEU A C 1
ATOM 754 O O . LEU A 1 97 ? 16.213 4.278 0.216 1.00 87.06 97 LEU A O 1
ATOM 758 N N . VAL A 1 98 ? 17.464 5.899 1.136 1.00 86.50 98 VAL A N 1
ATOM 759 C CA . VAL A 1 98 ? 18.733 5.441 0.561 1.00 86.50 98 VAL A CA 1
ATOM 760 C C . VAL A 1 98 ? 19.103 4.059 1.101 1.00 86.50 98 VAL A C 1
ATOM 762 O O . VAL A 1 98 ? 19.414 3.168 0.315 1.00 86.50 98 VAL A O 1
ATOM 765 N N . HIS A 1 99 ? 19.019 3.840 2.417 1.00 84.69 99 HIS A N 1
ATOM 766 C CA . HIS A 1 99 ? 19.287 2.526 3.010 1.00 84.69 99 HIS A CA 1
ATOM 767 C C . HIS A 1 99 ? 18.339 1.450 2.461 1.00 84.69 99 HIS A C 1
ATOM 769 O O . HIS A 1 99 ? 18.769 0.344 2.137 1.00 84.69 99 HIS A O 1
ATOM 775 N N . PHE A 1 100 ? 17.054 1.765 2.327 1.00 85.12 100 PHE A N 1
ATOM 776 C CA . PHE A 1 100 ? 16.061 0.860 1.764 1.00 85.12 100 PHE A CA 1
ATOM 777 C C . PHE A 1 100 ? 16.360 0.530 0.297 1.00 85.12 100 PHE A C 1
ATOM 779 O O . PHE A 1 100 ? 16.367 -0.639 -0.080 1.00 85.12 100 PHE A O 1
ATOM 786 N N . ALA A 1 101 ? 16.718 1.527 -0.515 1.00 85.38 101 ALA A N 1
ATOM 787 C CA . ALA A 1 101 ? 17.141 1.308 -1.896 1.00 85.38 101 ALA A CA 1
ATOM 788 C C . ALA A 1 101 ? 18.395 0.417 -1.987 1.00 85.38 101 ALA A C 1
ATOM 790 O O . ALA A 1 101 ? 18.470 -0.459 -2.850 1.00 85.38 101 ALA A O 1
ATOM 791 N N . MET A 1 102 ? 19.363 0.582 -1.076 1.00 84.38 102 MET A N 1
ATOM 792 C CA . MET A 1 102 ? 20.525 -0.311 -0.990 1.00 84.38 102 MET A CA 1
ATOM 793 C C . MET A 1 102 ? 20.129 -1.739 -0.600 1.00 84.38 102 MET A C 1
ATOM 795 O O . MET A 1 102 ? 20.655 -2.687 -1.180 1.00 84.38 102 MET A O 1
ATOM 799 N N . ALA A 1 103 ? 19.206 -1.902 0.352 1.00 81.81 103 ALA A N 1
ATOM 800 C CA . ALA A 1 103 ? 18.700 -3.210 0.760 1.00 81.81 103 ALA A CA 1
ATOM 801 C C . ALA A 1 103 ? 18.000 -3.930 -0.405 1.00 81.81 103 ALA A C 1
ATOM 803 O O . ALA A 1 103 ? 18.306 -5.090 -0.666 1.00 81.81 103 ALA A O 1
ATOM 804 N N . ILE A 1 104 ? 17.162 -3.222 -1.174 1.00 82.25 104 ILE A N 1
ATOM 805 C CA . ILE A 1 104 ? 16.546 -3.761 -2.398 1.00 82.25 104 ILE A CA 1
ATOM 806 C C . ILE A 1 104 ? 17.621 -4.179 -3.404 1.00 82.25 104 ILE A C 1
ATOM 808 O O . ILE A 1 104 ? 17.570 -5.288 -3.928 1.00 82.25 104 ILE A O 1
ATOM 812 N N . LYS A 1 105 ? 18.629 -3.330 -3.649 1.00 80.56 105 LYS A N 1
ATOM 813 C CA . LYS A 1 105 ? 19.705 -3.624 -4.609 1.00 80.56 105 LYS A CA 1
ATOM 814 C C . LYS A 1 105 ? 20.516 -4.868 -4.224 1.00 80.56 105 LYS A C 1
ATOM 816 O O . LYS A 1 105 ? 20.945 -5.609 -5.105 1.00 80.56 105 LYS A O 1
ATOM 821 N N . ARG A 1 106 ? 20.718 -5.115 -2.924 1.00 82.12 106 ARG A N 1
ATOM 822 C CA . ARG A 1 106 ? 21.369 -6.340 -2.419 1.00 82.12 106 ARG A CA 1
ATOM 823 C C . ARG A 1 106 ? 20.546 -7.601 -2.690 1.00 82.12 106 ARG A C 1
ATOM 825 O O . ARG A 1 106 ? 21.131 -8.669 -2.806 1.00 82.12 106 ARG A O 1
ATOM 832 N N . GLY A 1 107 ? 19.228 -7.472 -2.845 1.00 77.06 107 GLY A N 1
ATOM 833 C CA . GLY A 1 107 ? 18.325 -8.564 -3.220 1.00 77.06 107 GLY A CA 1
ATOM 834 C C . GLY A 1 107 ? 18.439 -9.023 -4.680 1.00 77.06 107 GLY A C 1
ATOM 835 O O . GLY A 1 107 ? 17.755 -9.966 -5.071 1.00 77.06 107 GLY A O 1
ATOM 836 N N . GLY A 1 108 ? 19.299 -8.392 -5.489 1.00 84.00 108 GLY A N 1
ATOM 837 C CA . GLY A 1 108 ? 19.517 -8.752 -6.889 1.00 84.00 108 GLY A CA 1
ATOM 838 C C . GLY A 1 108 ? 18.516 -8.106 -7.848 1.00 84.00 108 GLY A C 1
ATOM 839 O O . GLY A 1 108 ? 17.885 -7.097 -7.538 1.00 84.00 108 GLY A O 1
ATOM 840 N N . VAL A 1 109 ? 18.410 -8.663 -9.059 1.00 83.69 109 VAL A N 1
ATOM 841 C CA . VAL A 1 109 ? 17.499 -8.147 -10.091 1.00 83.69 109 VAL A CA 1
ATOM 842 C C . VAL A 1 109 ? 16.053 -8.462 -9.690 1.00 83.69 109 VAL A C 1
ATOM 844 O O . VAL A 1 109 ? 15.735 -9.643 -9.508 1.00 83.69 109 VAL A O 1
ATOM 847 N N . PRO A 1 110 ? 15.166 -7.456 -9.591 1.00 84.50 110 PRO A N 1
ATOM 848 C CA . PRO A 1 110 ? 13.759 -7.671 -9.291 1.00 84.50 110 PRO A CA 1
ATOM 849 C C . PRO A 1 110 ? 13.128 -8.697 -10.232 1.00 84.50 110 PRO A C 1
ATOM 851 O O . PRO A 1 110 ? 13.359 -8.689 -11.443 1.00 84.50 110 PRO A O 1
ATOM 854 N N . LEU A 1 111 ? 12.267 -9.560 -9.686 1.00 85.50 111 LEU A N 1
ATOM 855 C CA . LEU A 1 111 ? 11.505 -10.515 -10.495 1.00 85.50 111 LEU A CA 1
ATOM 856 C C . LEU A 1 111 ? 10.716 -9.803 -11.601 1.00 85.50 111 LEU A C 1
ATOM 858 O O . LEU A 1 111 ? 10.632 -10.307 -12.717 1.00 85.50 111 LEU A O 1
ATOM 862 N N . GLN A 1 112 ? 10.186 -8.618 -11.300 1.00 84.88 112 GLN A N 1
ATOM 863 C CA . GLN A 1 112 ? 9.477 -7.792 -12.266 1.00 84.88 112 GLN A CA 1
ATOM 864 C C . GLN A 1 112 ? 10.335 -7.485 -13.502 1.00 84.88 112 GLN A C 1
ATOM 866 O O . GLN A 1 112 ? 9.888 -7.741 -14.615 1.00 84.88 112 GLN A O 1
ATOM 871 N N . ASP A 1 113 ? 11.574 -7.031 -13.313 1.00 87.75 113 ASP A N 1
ATOM 872 C CA . ASP A 1 113 ? 12.475 -6.682 -14.416 1.00 87.75 113 ASP A CA 1
ATOM 873 C C . ASP A 1 113 ? 12.802 -7.904 -15.283 1.00 87.75 113 ASP A C 1
ATOM 875 O O . ASP A 1 113 ? 12.888 -7.810 -16.509 1.00 87.75 113 ASP A O 1
ATOM 879 N N . ARG A 1 114 ? 12.942 -9.083 -14.659 1.00 88.81 114 ARG A N 1
ATOM 880 C CA . ARG A 1 114 ? 13.126 -10.353 -15.378 1.00 88.81 114 ARG A CA 1
ATOM 881 C C . ARG A 1 114 ? 11.899 -10.706 -16.216 1.00 88.81 114 ARG A C 1
ATOM 883 O O . ARG A 1 114 ? 12.043 -11.034 -17.390 1.00 88.81 114 ARG A O 1
ATOM 890 N N . MET A 1 115 ? 10.706 -10.610 -15.632 1.00 89.56 115 MET A N 1
ATOM 891 C CA . MET A 1 115 ? 9.445 -10.892 -16.325 1.00 89.56 115 MET A CA 1
ATOM 892 C C . MET A 1 115 ? 9.209 -9.919 -17.485 1.00 89.56 115 MET A C 1
ATOM 894 O O . MET A 1 115 ? 8.819 -10.350 -18.570 1.00 89.56 115 MET A O 1
ATOM 898 N N . ASP A 1 116 ? 9.515 -8.635 -17.285 1.00 87.31 116 ASP A N 1
ATOM 899 C CA . ASP A 1 116 ? 9.427 -7.596 -18.312 1.00 87.31 116 ASP A CA 1
ATOM 900 C C . ASP A 1 116 ? 10.424 -7.858 -19.455 1.00 87.31 116 ASP A C 1
ATOM 902 O O . ASP A 1 116 ? 10.044 -7.811 -20.629 1.00 87.31 116 ASP A O 1
ATOM 906 N N . LYS A 1 117 ? 11.676 -8.227 -19.138 1.00 90.12 117 LYS A N 1
ATOM 907 C CA . LYS A 1 117 ? 12.692 -8.619 -20.132 1.00 90.12 117 LYS A CA 1
ATOM 908 C C . LYS A 1 117 ? 12.256 -9.836 -20.948 1.00 90.12 117 LYS A C 1
ATOM 910 O O . LYS A 1 117 ? 12.426 -9.858 -22.165 1.00 90.12 117 LYS A O 1
ATOM 915 N N . GLU A 1 118 ? 11.684 -10.837 -20.287 1.00 91.25 118 GLU A N 1
ATOM 916 C CA . GLU A 1 118 ? 11.168 -12.055 -20.920 1.00 91.25 118 GLU A CA 1
ATOM 917 C C . GLU A 1 118 ? 9.806 -11.840 -21.608 1.00 91.25 118 GLU A C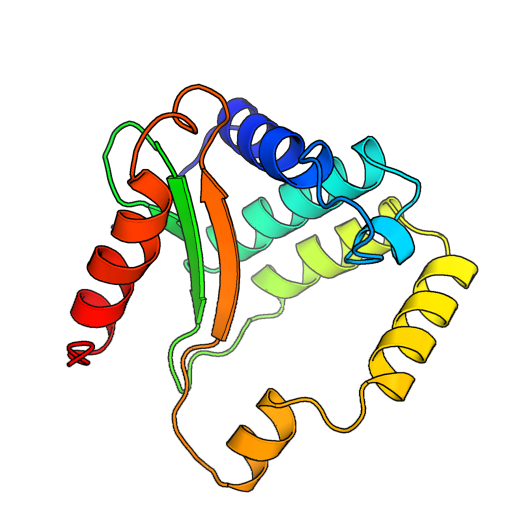 1
ATOM 919 O O . GLU A 1 118 ? 9.282 -12.765 -22.228 1.00 91.25 118 GLU A O 1
ATOM 924 N N . LYS A 1 119 ? 9.223 -10.633 -21.517 1.00 87.81 119 LYS A N 1
ATOM 925 C CA . LYS A 1 119 ? 7.879 -10.285 -22.013 1.00 87.81 119 LYS A CA 1
ATOM 926 C C . LY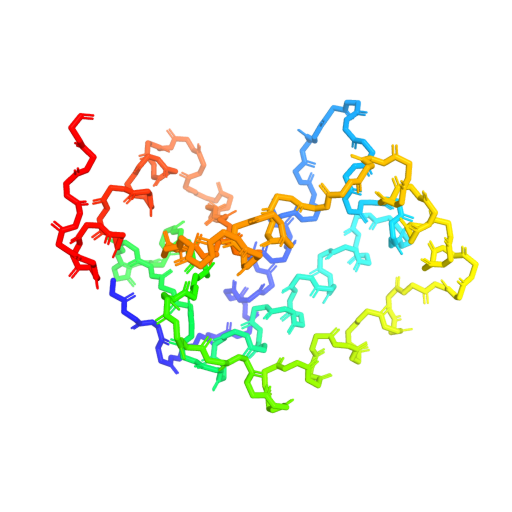S A 1 119 ? 6.788 -11.239 -21.512 1.00 87.81 119 LYS A C 1
ATOM 928 O O . LYS A 1 119 ? 5.770 -11.438 -22.179 1.00 87.81 119 LYS A O 1
ATOM 933 N N . LYS A 1 120 ? 6.98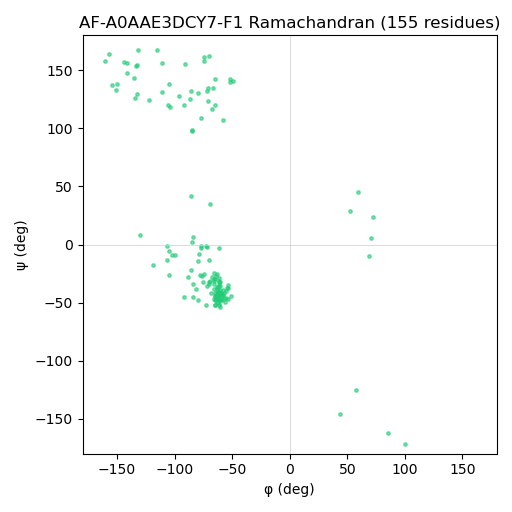3 -11.830 -20.331 1.00 87.50 120 LYS A N 1
ATOM 934 C CA . LYS A 1 120 ? 6.018 -12.748 -19.727 1.00 87.50 120 LYS A CA 1
ATOM 935 C C . LYS A 1 120 ? 4.893 -11.948 -19.075 1.00 87.50 120 LYS A C 1
ATOM 937 O O . LYS A 1 120 ? 5.173 -11.030 -18.308 1.00 87.50 120 LYS A O 1
ATOM 942 N N . PRO A 1 121 ? 3.616 -12.272 -19.337 1.00 85.81 121 PRO A N 1
ATOM 943 C CA . PRO A 1 121 ? 2.517 -11.629 -18.636 1.00 85.81 121 PRO A CA 1
ATOM 944 C C . PRO A 1 121 ? 2.534 -12.029 -17.157 1.00 85.81 121 PRO A C 1
ATOM 946 O O . PRO A 1 121 ? 2.679 -13.203 -16.823 1.00 85.81 121 PRO A O 1
ATOM 949 N N . TYR A 1 122 ? 2.354 -11.052 -16.274 1.00 85.56 122 TYR A N 1
ATOM 950 C CA . TYR A 1 122 ? 2.236 -11.269 -14.835 1.00 85.56 122 TYR A CA 1
ATOM 951 C C . TYR A 1 122 ? 1.233 -10.296 -14.223 1.00 85.56 122 TYR A C 1
ATOM 953 O O . TYR A 1 122 ? 0.965 -9.216 -14.760 1.00 85.56 122 TYR A O 1
ATOM 961 N N . ILE A 1 123 ? 0.688 -10.686 -13.076 1.00 87.25 123 ILE A N 1
ATOM 962 C CA . ILE A 1 123 ? -0.101 -9.800 -12.229 1.00 87.25 123 ILE A CA 1
ATOM 963 C C . ILE A 1 123 ? 0.835 -9.257 -11.158 1.00 87.25 123 ILE A C 1
ATOM 965 O O . ILE A 1 123 ? 1.507 -10.021 -10.469 1.00 87.25 123 ILE A O 1
ATOM 969 N N . PHE A 1 124 ? 0.877 -7.939 -11.011 1.00 88.44 124 PHE A N 1
ATOM 970 C CA . PHE A 1 124 ? 1.592 -7.317 -9.905 1.00 88.44 124 PHE A CA 1
ATOM 971 C C . PHE A 1 124 ? 0.626 -7.120 -8.743 1.00 88.44 124 PHE A C 1
ATOM 973 O O . PHE A 1 124 ? -0.365 -6.407 -8.902 1.00 88.44 124 PHE A O 1
ATOM 980 N N . VAL A 1 125 ? 0.917 -7.722 -7.593 1.00 90.69 125 VAL A N 1
ATOM 981 C CA . VAL A 1 125 ? 0.161 -7.522 -6.351 1.00 90.69 125 VAL A CA 1
ATOM 982 C C . VAL A 1 125 ? 0.976 -6.614 -5.442 1.00 90.69 125 VAL A C 1
ATOM 984 O O . VAL A 1 125 ? 2.097 -6.946 -5.076 1.00 90.69 125 VAL A O 1
ATOM 987 N N . GLY A 1 126 ? 0.422 -5.447 -5.121 1.00 89.94 126 GLY A N 1
ATOM 988 C CA . GLY A 1 126 ? 1.106 -4.423 -4.330 1.00 89.94 126 GLY A CA 1
ATOM 989 C C . GLY A 1 126 ? 0.592 -4.276 -2.899 1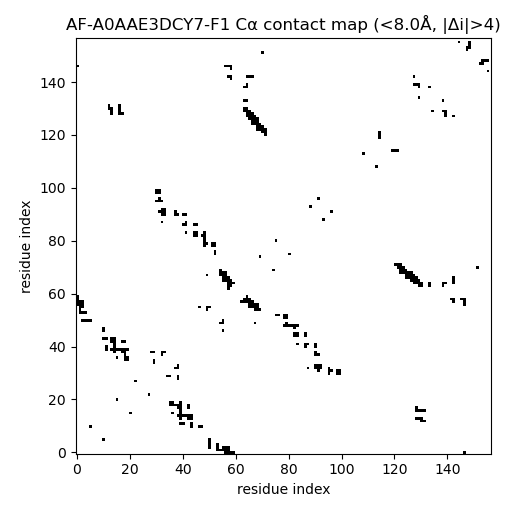.00 89.94 126 GLY A C 1
ATOM 990 O O . GLY A 1 126 ? 1.240 -3.622 -2.090 1.00 89.94 126 GLY A O 1
ATOM 991 N N . LEU A 1 127 ? -0.561 -4.869 -2.580 1.00 92.50 127 LEU A N 1
ATOM 992 C CA . LEU A 1 127 ? -1.116 -4.917 -1.228 1.00 92.50 127 LEU A CA 1
ATOM 993 C C . LEU A 1 127 ? -2.023 -6.138 -1.100 1.00 92.50 127 LEU A C 1
ATOM 995 O O . LEU A 1 127 ? -2.857 -6.366 -1.975 1.00 92.50 127 LEU A O 1
ATOM 999 N N . VAL A 1 128 ? -1.914 -6.848 0.019 1.00 92.12 128 VAL A N 1
ATOM 1000 C CA . VAL A 1 128 ? -2.925 -7.781 0.526 1.00 92.12 128 VAL A CA 1
ATOM 1001 C C . VAL A 1 128 ? -3.065 -7.491 2.013 1.00 92.12 128 VAL A C 1
ATOM 1003 O O . VAL A 1 128 ? -2.064 -7.447 2.719 1.00 92.12 128 VAL A O 1
ATOM 1006 N N . CYS A 1 129 ? -4.281 -7.234 2.483 1.00 92.25 129 CYS A N 1
ATOM 1007 C CA . CYS A 1 129 ? -4.520 -6.896 3.881 1.00 92.25 129 CYS A CA 1
ATOM 1008 C C . CYS A 1 129 ? -5.913 -7.353 4.320 1.00 92.25 129 CYS A C 1
ATOM 1010 O O . CYS A 1 129 ? -6.888 -7.172 3.591 1.00 92.25 129 CYS A O 1
ATOM 1012 N N . VAL A 1 130 ? -6.014 -7.921 5.518 1.00 92.12 130 VAL A N 1
ATOM 1013 C CA . VAL A 1 130 ? -7.283 -8.227 6.191 1.00 92.12 130 VAL A CA 1
ATOM 1014 C C . VAL A 1 130 ? -7.401 -7.295 7.385 1.00 92.12 130 VAL A C 1
ATOM 1016 O O . VAL A 1 130 ? -6.441 -7.160 8.146 1.00 92.12 130 VAL A O 1
ATOM 1019 N N . ARG A 1 131 ? -8.559 -6.639 7.537 1.00 91.62 131 ARG A N 1
ATOM 1020 C CA . ARG A 1 131 ? -8.790 -5.762 8.693 1.00 91.62 131 ARG A CA 1
ATOM 1021 C C . ARG A 1 131 ? -8.788 -6.596 9.969 1.00 91.62 131 ARG A C 1
ATOM 1023 O O . ARG A 1 131 ? -9.323 -7.701 9.972 1.00 91.62 131 ARG A O 1
ATOM 1030 N N . GLU A 1 132 ? -8.232 -6.046 11.040 1.00 91.12 132 GLU A N 1
ATOM 1031 C CA . GLU A 1 132 ? -7.940 -6.757 12.297 1.00 91.12 132 GLU A CA 1
ATOM 1032 C C . GLU A 1 132 ? -9.132 -7.538 12.849 1.00 91.12 132 GLU A C 1
ATOM 1034 O O . GLU A 1 132 ? -9.003 -8.718 13.158 1.00 91.12 132 GLU A O 1
ATOM 1039 N N . GLN A 1 133 ? -10.323 -6.931 12.840 1.00 88.00 133 GLN A N 1
ATOM 1040 C CA . GLN A 1 133 ? -11.573 -7.548 13.304 1.00 88.00 133 GLN A CA 1
ATOM 1041 C C . GLN A 1 133 ? -12.010 -8.813 12.532 1.00 88.00 133 GLN A C 1
ATOM 1043 O O . GLN A 1 133 ? -13.046 -9.394 12.850 1.00 88.00 133 GLN A O 1
ATOM 1048 N N . TYR A 1 134 ? -11.279 -9.206 11.486 1.00 88.69 134 TYR A N 1
ATOM 1049 C CA . TYR A 1 134 ? -11.554 -10.395 10.684 1.00 88.69 134 TYR A CA 1
ATOM 1050 C C . TYR A 1 134 ? -10.335 -11.313 10.476 1.00 88.69 134 TYR A C 1
ATOM 1052 O O . TYR A 1 134 ? -10.402 -12.232 9.657 1.00 88.69 134 TYR A O 1
ATOM 1060 N N . GLN A 1 135 ? -9.204 -11.066 11.144 1.00 84.62 135 GLN A N 1
ATOM 1061 C CA . GLN A 1 135 ? -7.963 -11.825 10.916 1.00 84.62 135 GLN A CA 1
ATOM 1062 C C . GLN A 1 135 ? -8.010 -13.279 11.420 1.00 84.62 135 GLN A C 1
ATOM 1064 O O . GLN A 1 135 ? -7.202 -14.099 10.998 1.00 84.62 135 GLN A O 1
ATOM 1069 N N . ASP A 1 136 ? -9.002 -13.629 12.232 1.00 78.00 136 ASP A N 1
ATOM 1070 C CA . ASP A 1 136 ? -9.309 -14.987 12.697 1.00 78.00 136 ASP A CA 1
ATOM 1071 C C . ASP A 1 136 ? -10.013 -15.862 11.638 1.00 78.00 136 ASP A C 1
ATOM 1073 O O . ASP A 1 136 ? -10.319 -17.031 11.874 1.00 78.00 136 ASP A O 1
ATOM 1077 N N . ARG A 1 137 ? -10.283 -15.314 10.448 1.00 73.69 137 ARG A N 1
ATOM 1078 C CA . ARG A 1 137 ? -10.996 -16.000 9.364 1.00 73.69 137 ARG A CA 1
ATOM 1079 C C . ARG A 1 137 ? -10.064 -16.301 8.197 1.00 73.69 137 ARG A C 1
ATOM 1081 O O . ARG A 1 137 ? -9.126 -15.562 7.912 1.00 73.69 137 ARG A O 1
ATOM 1088 N N . ALA A 1 138 ? -10.410 -17.312 7.397 1.00 77.25 138 ALA A N 1
ATOM 1089 C CA . ALA A 1 138 ? -9.711 -17.675 6.154 1.00 77.25 138 ALA A CA 1
ATOM 1090 C C . ALA A 1 138 ? -9.880 -16.644 5.001 1.00 77.25 138 ALA A C 1
ATOM 1092 O O . ALA A 1 138 ? -9.982 -16.996 3.823 1.00 77.25 138 ALA A O 1
ATOM 1093 N N . ILE A 1 139 ? -9.945 -15.345 5.312 1.00 79.88 139 ILE A N 1
ATOM 1094 C CA . ILE A 1 139 ? -10.169 -14.261 4.346 1.00 79.88 139 ILE A CA 1
ATOM 1095 C C . ILE A 1 139 ? -8.942 -14.031 3.471 1.00 79.88 139 ILE A C 1
ATOM 1097 O O . ILE A 1 139 ? -9.112 -13.777 2.278 1.00 79.88 139 ILE A O 1
ATOM 1101 N N . CYS A 1 140 ? -7.727 -14.173 4.009 1.00 78.06 140 CYS A N 1
ATOM 1102 C CA . CYS A 1 140 ? -6.501 -14.063 3.215 1.00 78.06 140 CYS A CA 1
ATOM 1103 C C . CYS A 1 140 ? -6.541 -14.999 1.999 1.00 78.06 140 CYS A C 1
ATOM 1105 O O . CYS A 1 140 ? -6.326 -14.552 0.877 1.00 78.06 140 CYS A O 1
ATOM 1107 N N . ALA A 1 141 ? -6.924 -16.267 2.186 1.00 77.00 141 ALA A N 1
ATOM 1108 C CA . ALA A 1 141 ? -7.067 -17.221 1.085 1.00 77.00 141 ALA A CA 1
ATOM 1109 C C . ALA A 1 141 ? -8.114 -16.762 0.050 1.00 77.00 141 ALA A C 1
ATOM 1111 O O . ALA A 1 141 ? -7.871 -16.797 -1.157 1.00 77.00 141 ALA A O 1
ATOM 1112 N N . ARG A 1 142 ? -9.259 -16.234 0.507 1.00 78.75 142 ARG A N 1
ATOM 1113 C CA . ARG A 1 142 ? -10.308 -15.691 -0.377 1.00 78.75 142 ARG A CA 1
ATOM 1114 C C . ARG A 1 142 ? -9.817 -14.511 -1.225 1.00 78.75 142 ARG A C 1
ATOM 1116 O O . ARG A 1 142 ? -10.283 -14.360 -2.356 1.00 78.75 142 ARG A O 1
ATOM 1123 N N . LEU A 1 143 ? -8.893 -13.689 -0.714 1.00 80.25 143 LEU A N 1
ATOM 1124 C CA . LEU A 1 143 ? -8.309 -12.556 -1.452 1.00 80.25 143 LEU A CA 1
ATOM 1125 C C . LEU A 1 143 ? -7.440 -12.994 -2.628 1.00 80.25 143 LEU A C 1
ATOM 1127 O O . LEU A 1 143 ? -7.366 -12.265 -3.611 1.00 80.25 143 LEU A O 1
ATOM 1131 N N . TRP A 1 144 ? -6.837 -14.178 -2.571 1.00 73.94 144 TRP A N 1
ATOM 1132 C CA . TRP A 1 144 ? -6.078 -14.730 -3.692 1.00 73.94 144 TRP A CA 1
ATOM 1133 C C . TRP A 1 144 ? -6.989 -15.398 -4.728 1.00 73.94 144 TRP A 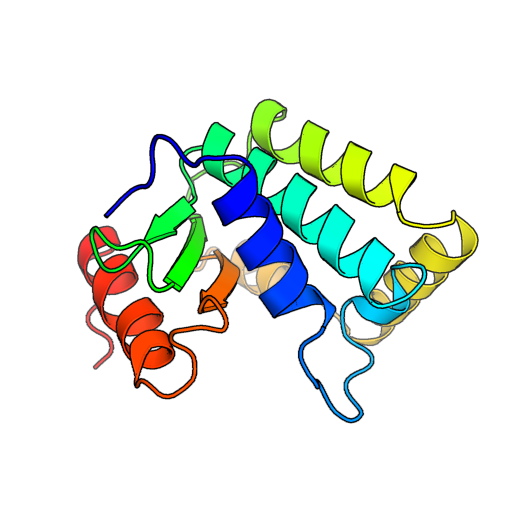C 1
ATOM 1135 O O . TRP A 1 144 ? -6.784 -15.247 -5.930 1.00 73.94 144 TRP A O 1
ATOM 1145 N N . ILE A 1 145 ? -8.037 -16.089 -4.271 1.00 70.19 145 ILE A N 1
ATOM 1146 C CA . ILE A 1 145 ? -8.834 -16.994 -5.115 1.00 70.19 145 ILE A CA 1
ATOM 1147 C C . ILE A 1 145 ? -9.997 -16.291 -5.831 1.00 70.19 145 ILE A C 1
ATOM 1149 O O . ILE A 1 145 ? -10.421 -16.728 -6.895 1.00 70.19 145 ILE A O 1
ATOM 1153 N N . LEU A 1 146 ? -10.551 -15.205 -5.286 1.00 65.00 146 LEU A N 1
ATOM 1154 C CA . LEU A 1 146 ? -11.754 -14.587 -5.869 1.00 65.00 146 LEU A CA 1
ATOM 1155 C C . LEU A 1 146 ? -11.476 -13.467 -6.883 1.00 65.00 146 LEU A C 1
ATOM 1157 O O . LEU A 1 146 ? -12.137 -13.446 -7.924 1.00 65.00 146 LEU A O 1
ATOM 1161 N N . PRO A 1 147 ? -10.563 -12.512 -6.635 1.00 62.31 147 PRO A N 1
ATOM 1162 C CA . PRO A 1 147 ? -10.363 -11.399 -7.553 1.00 62.31 147 PRO A CA 1
ATOM 1163 C C . PRO A 1 147 ? -9.420 -11.741 -8.711 1.00 62.31 147 PRO A C 1
ATOM 1165 O O . PRO A 1 147 ? -9.663 -11.268 -9.817 1.00 62.31 147 PRO A O 1
ATOM 1168 N N . LEU A 1 148 ? -8.396 -12.578 -8.503 1.00 63.78 148 LEU A N 1
ATOM 1169 C CA . LEU A 1 148 ? -7.398 -12.861 -9.539 1.00 63.78 148 LEU A CA 1
ATOM 1170 C C . LEU A 1 148 ? -7.958 -13.749 -10.667 1.00 63.78 148 LEU A C 1
ATOM 1172 O O . LEU A 1 148 ? -7.930 -13.294 -11.809 1.00 63.78 148 LEU A O 1
ATOM 1176 N N . PRO A 1 149 ? -8.581 -14.916 -10.403 1.00 58.00 149 PRO A N 1
ATOM 1177 C CA . PRO A 1 149 ? -9.123 -15.766 -11.467 1.00 58.00 149 PRO A CA 1
ATOM 1178 C C . PRO A 1 149 ? -10.288 -15.122 -12.220 1.00 58.00 149 PRO A C 1
ATOM 1180 O O . PRO A 1 149 ? -10.402 -15.285 -13.431 1.00 58.00 149 PRO A O 1
ATOM 1183 N N . ARG A 1 150 ? -11.130 -14.328 -11.540 1.00 58.72 150 ARG A N 1
ATOM 1184 C CA . ARG A 1 150 ? -12.216 -13.576 -12.196 1.00 58.72 150 ARG A CA 1
ATOM 1185 C C . ARG A 1 150 ? 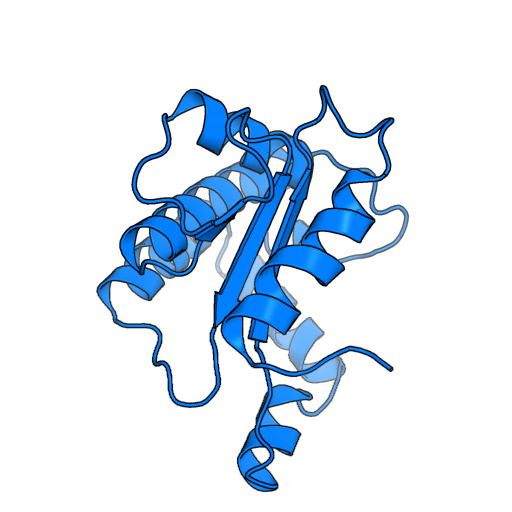-11.700 -12.444 -13.084 1.00 58.72 150 ARG A C 1
ATOM 1187 O O . ARG A 1 150 ? -12.354 -12.112 -14.065 1.00 58.72 150 ARG A O 1
ATOM 1194 N N . ALA A 1 151 ? -10.565 -11.836 -12.740 1.00 55.81 151 ALA A N 1
ATOM 1195 C CA . ALA A 1 151 ? -9.992 -10.734 -13.507 1.00 55.81 151 ALA A CA 1
ATOM 1196 C C . ALA A 1 151 ? -9.112 -11.194 -14.676 1.00 55.81 151 ALA A C 1
ATOM 1198 O O . ALA A 1 151 ? -8.901 -10.417 -15.605 1.00 55.81 151 ALA A O 1
ATOM 1199 N N . THR A 1 152 ? -8.586 -12.422 -14.642 1.00 57.62 152 THR A N 1
ATOM 1200 C CA . THR A 1 152 ? -7.652 -12.916 -15.667 1.00 57.62 152 THR A CA 1
ATOM 1201 C C . THR A 1 152 ? -8.136 -14.132 -16.439 1.00 57.62 152 THR A C 1
ATOM 1203 O O . THR A 1 152 ? -7.583 -14.414 -17.498 1.00 57.62 152 THR A O 1
ATOM 1206 N N . GLY A 1 153 ? -9.129 -14.869 -15.935 1.00 56.72 153 GLY A N 1
ATOM 1207 C CA . GLY A 1 153 ? -9.465 -16.204 -16.435 1.00 56.72 153 GLY A CA 1
ATOM 1208 C C . GLY A 1 153 ? -8.410 -17.262 -16.085 1.00 56.72 153 GLY A C 1
ATOM 1209 O O . GLY A 1 153 ? -8.508 -18.397 -16.543 1.00 56.72 153 GLY A O 1
ATOM 1210 N N . TRP A 1 154 ? -7.391 -16.916 -15.288 1.00 54.34 154 TRP A N 1
ATOM 1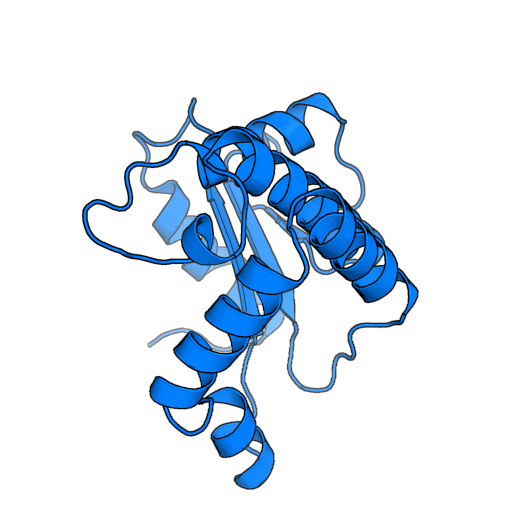211 C CA . TRP A 1 154 ? -6.359 -17.854 -14.858 1.00 54.34 154 TRP A CA 1
ATOM 1212 C C . TRP A 1 154 ? -6.886 -18.581 -13.627 1.00 54.34 154 TRP A C 1
ATOM 1214 O O . TRP A 1 154 ? -6.849 -18.053 -12.516 1.00 54.34 154 TRP A O 1
ATOM 1224 N N . ALA A 1 155 ? -7.414 -19.786 -13.819 1.00 47.03 155 ALA A N 1
ATOM 1225 C CA . ALA A 1 155 ? -7.583 -20.700 -12.703 1.00 47.03 155 ALA A CA 1
ATOM 1226 C C . ALA A 1 155 ? -6.180 -21.054 -12.186 1.00 47.03 155 ALA A C 1
ATOM 1228 O O . ALA A 1 155 ? -5.370 -21.578 -12.954 1.00 47.03 155 ALA A O 1
ATOM 1229 N N . CYS A 1 156 ? -5.884 -20.760 -10.915 1.00 43.16 156 CYS A N 1
ATOM 1230 C CA . CYS A 1 156 ? -4.834 -21.506 -10.224 1.00 43.16 156 CYS A CA 1
ATOM 1231 C C . CYS A 1 156 ? -5.259 -22.974 -10.289 1.00 43.16 156 CYS A C 1
ATOM 1233 O O . CYS A 1 156 ? -6.259 -23.337 -9.669 1.00 43.16 156 CYS A O 1
ATOM 1235 N N . ARG A 1 157 ? -4.580 -23.758 -11.125 1.00 36.97 157 ARG A N 1
ATOM 1236 C CA . ARG A 1 157 ? -4.641 -25.216 -11.060 1.00 36.97 157 ARG A CA 1
ATOM 1237 C C . ARG A 1 157 ? -3.723 -25.687 -9.949 1.00 36.97 157 ARG A C 1
ATOM 1239 O O . ARG A 1 157 ? -2.659 -25.046 -9.791 1.00 36.97 157 ARG A O 1
#

pLDDT: mean 84.85, std 10.58, range [36.97, 96.31]

Organism: NCBI:txid3064195

Foldseek 3Di:
DFAQDDDLVLLLLQLLQVLVDCPDPDPPCCLLFPHSNLSSQLSSLLCVLQSQVRQKDFLDPVCQKIWGKDWFPDDRDCSSVVSNVVSSPVGGDPVSNVVVVVVVVVVPDDPVVVCVVVVPTDMDIDDIGGRPVNPVDPRSVSNVQPPVCVVPVDHPD

Radius of gyration: 15.87 Å; Cα contacts (8 Å, |Δi|>4): 209; chains: 1; bounding box: 41×38×36 Å

Nearest PDB structures (foldseek):
  4fd4-assembly2_B  TM=4.206E-01  e=2.406E-01  Aedes aegypti
  2bjn-assembly1_B  TM=2.055E-01  e=8.533E+00  Homo sapiens

Solvent-accessible surface area (backbone atoms only — not comparable to full-atom values): 8714 Å² total; per-residue (Å²): 79,78,41,87,79,79,57,71,65,61,40,47,44,48,7,44,40,64,27,65,52,86,64,78,90,58,59,72,68,52,56,36,25,75,40,44,67,29,33,11,52,29,42,32,26,37,52,54,8,34,37,75,58,62,29,24,27,31,79,48,94,83,58,51,32,40,35,28,48,42,56,64,92,65,74,87,47,67,79,22,47,47,44,30,53,54,24,48,61,73,31,29,52,71,70,30,45,51,52,36,53,51,55,51,56,72,71,50,81,53,69,64,61,53,33,59,74,69,67,51,83,56,72,49,74,81,44,77,51,51,29,65,99,44,61,95,47,77,51,70,61,44,55,59,62,56,49,48,28,74,74,67,72,50,71,88,124

Secondary structure (DSSP, 8-state):
-B-----HHHHHHHHHHHHSS--TT--TTTTTTTSHHHHHHHHHHHHHHHHHTT-EEESSTT--EEEEEE-TT----HHHHHHHHHHHHHHS-HHHHHHHHHHHHHT-S-HHHHHHHTT---PEEEEEEE-GGGTTSTHHHHHHHTHHHHHH-----